Protein AF-A0A978TR98-F1 (afdb_monomer_lite)

Foldseek 3Di:
DFKKKFKFADQLDPPPQAVVCLVVQLQQCLCCVPVVWGFVDKDPWDWDDDPQKIKTWIFTTDPQWGKIKIKIARNVDRQKIKIWMWTGNDPFKTKIKIFIWGDDPPHTTTRIIMIMMGGNDPVSVVSSQVSNCVRSVDGTDIDTD

Structure (mmCIF, N/CA/C/O backbone):
data_AF-A0A978TR98-F1
#
_entry.id   AF-A0A978TR98-F1
#
loop_
_atom_site.group_PDB
_atom_site.id
_atom_site.type_symbol
_atom_site.label_atom_id
_atom_site.label_alt_id
_atom_site.label_comp_id
_atom_site.label_asym_id
_atom_site.label_entity_id
_atom_site.label_seq_id
_atom_site.pdbx_PDB_ins_code
_atom_site.Cartn_x
_atom_site.Cartn_y
_atom_site.Cartn_z
_atom_site.occupancy
_atom_site.B_iso_or_equiv
_atom_site.auth_seq_id
_atom_site.auth_comp_id
_atom_site.auth_asym_id
_atom_site.auth_atom_id
_atom_site.pdbx_PDB_model_num
ATOM 1 N N . MET A 1 1 ? -17.793 8.720 5.675 1.00 65.62 1 MET A N 1
ATOM 2 C CA . MET A 1 1 ? -16.367 8.558 6.019 1.00 65.62 1 MET A CA 1
ATOM 3 C C . MET A 1 1 ? -15.634 9.801 5.554 1.00 65.62 1 MET A C 1
ATOM 5 O O . MET A 1 1 ? -16.005 10.341 4.518 1.00 65.62 1 MET A O 1
ATOM 9 N N . THR A 1 2 ? -14.680 10.295 6.339 1.00 75.06 2 THR A N 1
ATOM 10 C CA . THR A 1 2 ? -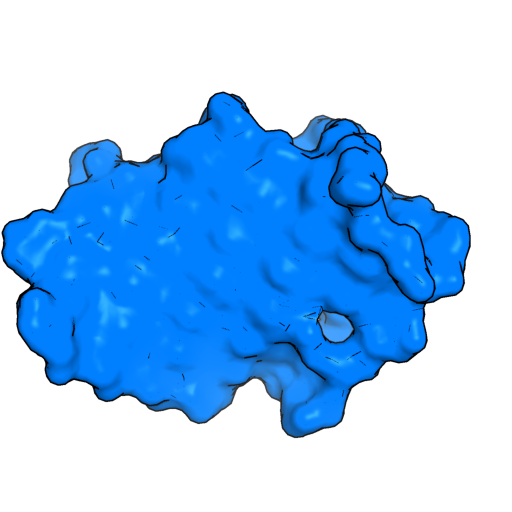13.885 11.482 5.979 1.00 75.06 2 THR A CA 1
ATOM 11 C C . THR A 1 2 ? -12.609 11.009 5.293 1.00 75.06 2 THR A C 1
ATOM 13 O O . THR A 1 2 ? -11.928 10.140 5.839 1.00 75.06 2 THR A O 1
ATOM 16 N N . GLY A 1 3 ? -12.309 11.557 4.115 1.00 84.75 3 GLY A N 1
ATOM 17 C CA . GLY A 1 3 ? -11.089 11.255 3.367 1.00 84.75 3 GLY A CA 1
ATOM 18 C C . GLY A 1 3 ? -9.887 12.032 3.895 1.00 84.75 3 GLY A C 1
ATOM 19 O O . GLY A 1 3 ? -9.990 13.208 4.259 1.00 84.75 3 GLY A O 1
ATOM 20 N N . TRP A 1 4 ? -8.746 11.359 3.950 1.00 91.00 4 TRP A N 1
ATOM 21 C CA . TRP A 1 4 ? -7.465 11.919 4.347 1.00 91.00 4 TRP A CA 1
ATOM 22 C C . TRP A 1 4 ? -6.392 11.498 3.354 1.00 91.00 4 TRP A C 1
ATOM 24 O O . TRP A 1 4 ? -6.371 10.366 2.878 1.00 91.00 4 TRP A O 1
ATOM 34 N N . VAL A 1 5 ? -5.460 12.397 3.072 1.00 88.50 5 VAL A N 1
ATOM 35 C CA . VAL A 1 5 ? -4.339 12.163 2.171 1.00 88.50 5 VAL A CA 1
ATOM 36 C C . VAL A 1 5 ? -3.041 12.420 2.908 1.00 88.50 5 VAL A C 1
ATOM 38 O O . VAL A 1 5 ? -2.833 13.473 3.511 1.00 88.50 5 VAL A O 1
ATOM 41 N N . LEU A 1 6 ? -2.131 11.464 2.814 1.00 86.44 6 LEU A N 1
ATOM 42 C CA . LEU A 1 6 ? -0.741 11.619 3.191 1.00 86.44 6 LEU A CA 1
ATOM 43 C C . LEU A 1 6 ? 0.103 11.698 1.923 1.00 86.44 6 LEU A C 1
ATOM 45 O O . LEU A 1 6 ? 0.242 10.719 1.189 1.00 86.44 6 LEU A O 1
ATOM 49 N N . LYS A 1 7 ? 0.649 12.886 1.663 1.00 85.06 7 LYS A N 1
ATOM 50 C CA . LYS A 1 7 ? 1.595 13.113 0.569 1.00 85.06 7 LYS A CA 1
ATOM 51 C C . LYS A 1 7 ? 2.986 12.645 0.975 1.00 85.06 7 LYS A C 1
ATOM 53 O O . LYS A 1 7 ? 3.452 12.930 2.079 1.00 85.06 7 LYS A O 1
ATOM 58 N N . LEU A 1 8 ? 3.640 11.922 0.078 1.00 80.25 8 LEU A N 1
ATOM 59 C CA . LEU A 1 8 ? 4.936 11.299 0.292 1.00 80.25 8 LEU A CA 1
ATOM 60 C C . LEU A 1 8 ? 5.943 11.968 -0.650 1.00 80.25 8 LEU A C 1
ATOM 62 O O . LEU A 1 8 ? 6.236 11.451 -1.723 1.00 80.25 8 LEU A O 1
ATOM 66 N N . ASP A 1 9 ? 6.435 13.146 -0.259 1.00 67.88 9 ASP A N 1
ATOM 67 C CA . ASP A 1 9 ? 7.181 14.051 -1.158 1.00 67.88 9 ASP A CA 1
ATOM 68 C C . ASP A 1 9 ? 8.700 14.079 -0.887 1.00 67.88 9 ASP A C 1
ATOM 70 O O . ASP A 1 9 ? 9.462 14.783 -1.549 1.00 67.88 9 ASP A O 1
ATOM 74 N N . ARG A 1 10 ? 9.168 13.342 0.124 1.00 56.06 10 ARG A N 1
ATOM 75 C CA . ARG A 1 10 ? 10.595 13.171 0.443 1.00 56.06 10 ARG A CA 1
ATOM 76 C C . ARG A 1 10 ? 10.986 11.721 0.193 1.00 56.06 10 ARG A C 1
ATOM 78 O O . ARG A 1 10 ? 10.102 10.867 0.251 1.00 56.06 10 ARG A O 1
ATOM 85 N N . PRO A 1 11 ? 12.280 11.400 -0.021 1.00 54.81 11 PRO A N 1
ATOM 86 C CA . PRO A 1 11 ? 12.725 10.020 0.048 1.00 54.81 11 PRO A CA 1
ATOM 87 C C . PRO A 1 11 ? 12.358 9.500 1.433 1.00 54.81 11 PRO A C 1
ATOM 89 O O . PRO A 1 11 ? 13.047 9.737 2.421 1.00 54.81 11 PRO A O 1
ATOM 92 N N . PHE A 1 12 ? 11.263 8.763 1.464 1.00 51.16 12 PHE A N 1
ATOM 93 C CA . PHE A 1 12 ? 10.682 8.006 2.561 1.00 51.16 12 PHE A CA 1
ATOM 94 C C . PHE A 1 12 ? 11.662 6.957 3.147 1.00 51.16 12 PHE A C 1
ATOM 96 O O . PHE A 1 12 ? 11.314 6.154 3.999 1.00 51.16 12 PHE A O 1
ATOM 103 N N . LEU A 1 13 ? 12.912 6.969 2.666 1.00 45.78 13 LEU A N 1
ATOM 104 C CA . LEU A 1 13 ? 13.853 5.865 2.546 1.00 45.78 13 LEU A CA 1
ATOM 105 C C . LEU A 1 13 ? 15.238 6.167 3.131 1.00 45.78 13 LEU A C 1
ATOM 107 O O . LEU A 1 13 ? 16.181 5.437 2.841 1.00 45.78 13 LEU A O 1
ATOM 111 N N . ALA A 1 14 ? 15.420 7.209 3.948 1.00 41.41 14 ALA A N 1
ATOM 112 C CA . ALA A 1 14 ? 16.690 7.316 4.681 1.00 41.41 14 ALA A CA 1
ATOM 113 C C . ALA A 1 14 ? 16.905 6.127 5.652 1.00 41.41 14 ALA A C 1
ATOM 115 O O . ALA A 1 14 ? 18.018 5.938 6.129 1.00 41.41 14 ALA A O 1
ATOM 116 N N . ALA A 1 15 ? 15.870 5.308 5.900 1.00 43.91 15 ALA A N 1
ATOM 117 C CA . ALA A 1 15 ? 15.945 4.081 6.694 1.00 43.91 15 ALA A CA 1
ATOM 118 C C . ALA A 1 15 ? 15.734 2.775 5.897 1.00 43.91 15 ALA A C 1
ATOM 120 O O . ALA A 1 15 ? 16.058 1.712 6.415 1.00 43.91 15 ALA A O 1
ATOM 121 N N . ASN A 1 16 ? 15.212 2.814 4.664 1.00 48.56 16 ASN A N 1
ATOM 122 C CA . ASN A 1 16 ? 14.976 1.595 3.886 1.00 48.56 16 ASN A CA 1
ATOM 123 C C . ASN A 1 16 ? 15.037 1.887 2.376 1.00 48.56 16 ASN A C 1
ATOM 125 O O . ASN A 1 16 ? 14.045 2.337 1.823 1.00 48.56 16 ASN A O 1
ATOM 129 N N . PRO A 1 17 ? 16.187 1.729 1.702 1.00 45.38 17 PRO A N 1
ATOM 130 C CA . PRO A 1 17 ? 16.356 2.098 0.293 1.00 45.38 17 PRO A CA 1
ATOM 131 C C . PRO A 1 17 ? 15.550 1.237 -0.697 1.00 45.38 17 PRO A C 1
ATOM 133 O O . PRO A 1 17 ? 15.501 1.587 -1.872 1.00 45.38 17 PRO A O 1
ATOM 136 N N . GLU A 1 18 ? 14.885 0.172 -0.241 1.00 52.53 18 GLU A N 1
ATOM 137 C CA . GLU A 1 18 ? 14.076 -0.732 -1.063 1.00 52.53 18 GLU A CA 1
ATOM 138 C C . GLU A 1 18 ? 12.584 -0.434 -0.862 1.00 52.53 18 GLU A C 1
ATOM 140 O O . GLU A 1 18 ? 11.915 -0.893 0.062 1.00 52.53 18 GLU A O 1
ATOM 145 N N . SER A 1 19 ? 12.058 0.425 -1.724 1.00 55.91 19 SER A N 1
ATOM 146 C CA . SER A 1 19 ? 10.794 1.140 -1.538 1.00 55.91 19 SER A CA 1
ATOM 147 C C . SER A 1 19 ? 9.507 0.315 -1.557 1.00 55.91 19 SER A C 1
ATOM 149 O O . SER A 1 19 ? 8.498 0.797 -1.050 1.00 55.91 19 SER A O 1
ATOM 151 N N . ASP A 1 20 ? 9.521 -0.903 -2.095 1.00 62.00 20 ASP A N 1
ATOM 152 C CA . ASP A 1 20 ? 8.352 -1.801 -2.054 1.00 62.00 20 ASP A CA 1
ATOM 153 C C . ASP A 1 20 ? 8.278 -2.589 -0.732 1.00 62.00 20 ASP A C 1
ATOM 155 O O . ASP A 1 20 ? 7.198 -2.851 -0.192 1.00 62.00 20 ASP A O 1
ATOM 159 N N . ALA A 1 21 ? 9.437 -2.887 -0.131 1.00 71.25 21 ALA A N 1
ATOM 160 C CA . ALA A 1 21 ? 9.508 -3.628 1.124 1.00 71.25 21 ALA A CA 1
ATOM 161 C C . ALA A 1 21 ? 8.827 -2.866 2.271 1.00 71.25 21 ALA A C 1
ATOM 163 O O . ALA A 1 21 ? 8.161 -3.474 3.109 1.00 71.25 21 ALA A O 1
ATOM 164 N N . GLY A 1 22 ? 8.941 -1.534 2.291 1.00 80.50 22 GLY A N 1
ATOM 165 C CA . GLY A 1 22 ? 8.309 -0.687 3.302 1.00 80.50 22 GLY A CA 1
ATOM 166 C C . GLY A 1 22 ? 6.779 -0.724 3.255 1.00 80.50 22 GLY A C 1
ATOM 167 O O . GLY A 1 22 ? 6.144 -0.989 4.275 1.00 80.50 22 GLY A O 1
ATOM 168 N N . ALA A 1 23 ? 6.185 -0.503 2.077 1.00 85.31 23 ALA A N 1
ATOM 169 C CA . ALA A 1 23 ? 4.729 -0.511 1.906 1.00 85.31 23 ALA A CA 1
ATOM 170 C C . ALA A 1 23 ? 4.133 -1.891 2.219 1.00 85.31 23 ALA A C 1
ATOM 172 O O . ALA A 1 23 ? 3.176 -1.999 2.987 1.00 85.31 23 ALA A O 1
ATOM 173 N N . THR A 1 24 ? 4.759 -2.951 1.704 1.00 85.25 24 THR A N 1
ATOM 174 C CA . THR A 1 24 ? 4.340 -4.333 1.964 1.00 85.25 24 THR A CA 1
ATOM 175 C C . THR A 1 24 ? 4.462 -4.693 3.447 1.00 85.25 24 THR A C 1
ATOM 177 O O . THR A 1 24 ? 3.551 -5.293 4.014 1.00 85.25 24 THR A O 1
ATOM 180 N N . THR A 1 25 ? 5.546 -4.287 4.118 1.00 87.81 25 THR A N 1
ATOM 181 C CA . THR A 1 25 ? 5.712 -4.507 5.567 1.00 87.81 25 THR A CA 1
ATOM 182 C C . THR A 1 25 ? 4.637 -3.781 6.366 1.00 87.81 25 THR A C 1
ATOM 184 O O . THR A 1 25 ? 4.036 -4.383 7.250 1.00 87.81 25 THR A O 1
ATOM 187 N N . PHE A 1 26 ? 4.348 -2.520 6.033 1.00 91.19 26 PHE A N 1
ATOM 188 C CA . PHE A 1 26 ? 3.288 -1.756 6.688 1.00 91.19 26 PHE A CA 1
ATOM 189 C C . PHE A 1 26 ? 1.931 -2.446 6.587 1.00 91.19 26 PHE A C 1
ATOM 191 O O . PHE A 1 26 ? 1.261 -2.613 7.602 1.00 91.19 26 PHE A O 1
ATOM 198 N N . LEU A 1 27 ? 1.556 -2.899 5.391 1.00 92.94 27 LEU A N 1
ATOM 199 C CA . LEU A 1 27 ? 0.294 -3.606 5.188 1.00 92.94 27 LEU A CA 1
ATOM 200 C C . LEU A 1 27 ? 0.269 -4.910 5.983 1.00 92.94 27 LEU A C 1
ATOM 202 O O . LEU A 1 27 ? -0.681 -5.149 6.719 1.00 92.94 27 LEU A O 1
ATOM 206 N N . ARG A 1 28 ? 1.334 -5.716 5.919 1.00 92.56 28 ARG A N 1
ATOM 207 C CA . ARG A 1 28 ? 1.423 -6.966 6.687 1.00 92.56 28 ARG A CA 1
ATOM 208 C C . ARG A 1 28 ? 1.231 -6.749 8.184 1.00 92.56 28 ARG A C 1
ATOM 210 O O . ARG A 1 28 ? 0.460 -7.475 8.800 1.00 92.56 28 ARG A O 1
ATOM 217 N N . VAL A 1 29 ? 1.897 -5.747 8.754 1.00 93.62 29 VAL A N 1
ATOM 218 C CA . VAL A 1 29 ? 1.760 -5.413 10.176 1.00 93.62 29 VAL A CA 1
ATOM 219 C C . VAL A 1 29 ? 0.350 -4.904 10.477 1.00 93.62 29 VAL A C 1
ATOM 221 O O . VAL A 1 29 ? -0.251 -5.348 11.447 1.00 93.62 29 VAL A O 1
ATOM 224 N N . LEU A 1 30 ? -0.217 -4.038 9.633 1.00 95.12 30 LEU A N 1
ATOM 225 C CA . LEU A 1 30 ? -1.570 -3.514 9.822 1.00 95.12 30 LEU A CA 1
ATOM 226 C C . LEU A 1 30 ? -2.621 -4.631 9.836 1.00 95.12 30 LEU A C 1
ATOM 228 O O . LEU A 1 30 ? -3.399 -4.723 10.784 1.00 95.12 30 LEU A O 1
ATOM 232 N N . PHE A 1 31 ? -2.643 -5.486 8.811 1.00 95.31 31 PHE A N 1
ATOM 233 C CA . PHE A 1 31 ? -3.600 -6.592 8.731 1.00 95.31 31 PHE A CA 1
ATOM 234 C C . PHE A 1 31 ? -3.428 -7.563 9.902 1.00 95.31 31 PHE A C 1
ATOM 236 O O . PHE A 1 31 ? -4.420 -7.959 10.512 1.00 95.31 31 PHE A O 1
ATOM 243 N N . GLN A 1 32 ? -2.189 -7.880 10.279 1.00 95.00 32 GLN A N 1
ATOM 244 C CA . GLN A 1 32 ? -1.920 -8.821 11.360 1.00 95.00 32 GLN A CA 1
ATOM 245 C C . GLN A 1 32 ? -2.258 -8.254 12.746 1.00 95.00 32 GLN A C 1
ATOM 247 O O . GLN A 1 32 ? -2.886 -8.945 13.546 1.00 95.00 32 GLN A O 1
ATOM 252 N N . GLU A 1 33 ? -1.828 -7.029 13.058 1.00 95.06 33 GLU A N 1
ATOM 253 C CA . GLU A 1 33 ? -1.955 -6.451 14.402 1.00 95.06 33 GLU A CA 1
ATOM 254 C C . GLU A 1 33 ? -3.335 -5.835 14.660 1.00 95.06 33 GLU A C 1
ATOM 256 O O . GLU A 1 33 ? -3.820 -5.888 15.789 1.00 95.06 33 GLU A O 1
ATOM 261 N N . VAL A 1 34 ? -3.984 -5.269 13.636 1.00 94.44 34 VAL A N 1
ATOM 262 C CA . VAL A 1 34 ? -5.296 -4.617 13.792 1.00 94.44 34 VAL A CA 1
ATOM 263 C C . VAL A 1 34 ? -6.440 -5.575 13.484 1.00 94.44 34 VAL A C 1
ATOM 265 O O . VAL A 1 34 ? -7.440 -5.585 14.201 1.00 94.44 34 VAL A O 1
ATOM 268 N N . TYR A 1 35 ? -6.290 -6.396 12.445 1.00 93.06 35 TYR A N 1
ATOM 269 C CA . TYR A 1 35 ? -7.379 -7.227 11.926 1.00 93.06 35 TYR A CA 1
ATOM 270 C C . TYR A 1 35 ? -7.161 -8.734 12.132 1.00 93.06 35 TYR A C 1
ATOM 272 O O . TYR A 1 35 ? -8.071 -9.517 11.874 1.00 93.06 35 TYR A O 1
ATOM 280 N N . GLY A 1 36 ? -5.997 -9.157 12.641 1.00 93.38 36 GLY A N 1
ATOM 281 C CA . GLY A 1 36 ? -5.690 -10.569 12.889 1.00 93.38 36 GLY A CA 1
ATOM 282 C C . GLY A 1 36 ? -5.548 -11.417 11.621 1.00 93.38 36 GLY A C 1
ATOM 283 O O . GLY A 1 36 ? -5.687 -12.636 11.702 1.00 93.38 36 GLY A O 1
ATOM 284 N N . VAL A 1 37 ? -5.295 -10.792 10.467 1.00 92.19 37 VAL A N 1
ATOM 285 C CA . VAL A 1 37 ? -5.196 -11.461 9.161 1.00 92.19 37 VAL A CA 1
ATOM 286 C C . VAL A 1 37 ? -3.749 -11.496 8.680 1.00 92.19 37 VAL A C 1
ATOM 288 O O . VAL A 1 37 ? -3.082 -10.465 8.604 1.00 92.19 37 VAL A O 1
ATOM 291 N N . ASP A 1 38 ? -3.279 -12.684 8.299 1.00 89.31 38 ASP A N 1
ATOM 292 C CA . ASP A 1 38 ? -1.986 -12.850 7.638 1.00 89.31 38 ASP A CA 1
ATOM 293 C C . ASP A 1 38 ? -2.132 -12.633 6.125 1.00 89.31 38 ASP A C 1
ATOM 295 O O . ASP A 1 38 ? -2.764 -13.420 5.422 1.00 89.31 38 ASP A O 1
ATOM 299 N N . VAL A 1 39 ? -1.521 -11.560 5.622 1.00 89.50 39 VAL A N 1
ATOM 300 C CA . VAL A 1 39 ? -1.508 -11.196 4.193 1.00 89.50 39 VAL A CA 1
ATOM 301 C C . VAL A 1 39 ? -0.175 -11.513 3.504 1.00 89.50 39 VAL A C 1
ATOM 303 O O . VAL A 1 39 ? 0.153 -10.925 2.478 1.00 89.50 39 VAL A O 1
ATOM 306 N N . SER A 1 40 ? 0.630 -12.423 4.065 1.00 79.12 40 SER A N 1
ATOM 307 C CA . SER A 1 40 ? 1.938 -12.812 3.511 1.00 79.12 40 SER A CA 1
ATOM 308 C C . SER A 1 40 ? 1.874 -13.602 2.197 1.00 79.12 40 SER A C 1
ATOM 310 O O . SER A 1 40 ? 2.888 -13.709 1.505 1.00 79.12 40 SER A O 1
ATOM 312 N N . VAL A 1 41 ? 0.705 -14.138 1.841 1.00 76.19 41 VAL A N 1
ATOM 313 C CA . VAL A 1 41 ? 0.493 -14.908 0.612 1.00 76.19 41 VAL A CA 1
ATOM 314 C C . VAL A 1 41 ? -0.123 -14.010 -0.452 1.00 76.19 41 VAL A C 1
ATOM 316 O O . VAL A 1 41 ? -1.203 -13.464 -0.238 1.00 76.19 41 VAL A O 1
ATOM 319 N N . CYS A 1 42 ? 0.537 -13.911 -1.607 1.00 85.69 42 CYS A N 1
ATOM 320 C CA . CYS A 1 42 ? -0.035 -13.321 -2.811 1.00 85.69 42 CYS A CA 1
ATOM 321 C C . CYS A 1 42 ? -0.428 -14.430 -3.799 1.00 85.69 42 CYS A C 1
ATOM 323 O O . CYS A 1 42 ? 0.374 -15.302 -4.135 1.00 85.69 42 CYS A O 1
ATOM 325 N N . THR A 1 43 ? -1.680 -14.398 -4.230 1.00 85.94 43 THR A N 1
ATOM 326 C CA . THR A 1 43 ? -2.326 -15.290 -5.192 1.00 85.94 43 THR A CA 1
ATOM 327 C C . THR A 1 43 ? -2.766 -14.492 -6.422 1.00 85.94 43 THR A C 1
ATOM 329 O O . THR A 1 43 ? -2.572 -13.274 -6.487 1.00 85.94 43 THR A O 1
ATOM 332 N N . ASP A 1 44 ? -3.310 -15.186 -7.425 1.00 85.38 44 ASP A N 1
ATOM 333 C CA . ASP A 1 44 ? -3.895 -14.576 -8.626 1.00 85.38 44 ASP A CA 1
ATOM 334 C C . ASP A 1 44 ? -2.972 -13.580 -9.342 1.00 85.38 44 ASP A C 1
ATOM 336 O O . ASP A 1 44 ? -3.400 -12.528 -9.814 1.00 85.38 44 ASP A O 1
ATOM 340 N N . ARG A 1 45 ? -1.681 -13.923 -9.419 1.00 91.50 45 ARG A N 1
ATOM 341 C CA . ARG A 1 45 ? -0.681 -13.137 -10.141 1.00 91.50 45 ARG A CA 1
ATOM 342 C C . ARG A 1 45 ? -0.949 -13.203 -11.640 1.00 91.50 45 ARG A C 1
ATOM 344 O O . ARG A 1 45 ? -0.785 -14.257 -12.255 1.00 91.50 45 ARG A O 1
ATOM 351 N N . VAL A 1 46 ? -1.328 -12.072 -12.219 1.00 92.94 46 VAL A N 1
ATOM 352 C CA . VAL A 1 46 ? -1.553 -11.903 -13.656 1.00 92.94 46 VAL A CA 1
ATOM 353 C C . VAL A 1 46 ? -0.503 -10.947 -14.200 1.00 92.94 46 VAL A C 1
ATOM 355 O O . VAL A 1 46 ? -0.318 -9.856 -13.668 1.00 92.94 46 VAL A O 1
ATOM 358 N N . GLU A 1 47 ? 0.172 -11.365 -15.265 1.00 94.19 47 GLU A N 1
ATOM 359 C CA . GLU A 1 47 ? 1.107 -10.532 -16.017 1.00 94.19 47 GLU A CA 1
ATOM 360 C C . GLU A 1 47 ? 0.501 -10.225 -17.384 1.00 94.19 47 GLU A C 1
ATOM 362 O O . GLU A 1 47 ? 0.107 -11.133 -18.124 1.00 94.19 47 GLU A O 1
ATOM 367 N N . THR A 1 48 ? 0.422 -8.944 -17.723 1.00 94.06 48 THR A N 1
ATOM 368 C CA . THR A 1 48 ? -0.070 -8.470 -19.015 1.00 94.06 48 THR A CA 1
ATOM 369 C C . THR A 1 48 ? 0.958 -7.572 -19.674 1.00 94.06 48 THR A C 1
ATOM 371 O O . THR A 1 48 ? 1.534 -6.689 -19.046 1.00 94.06 48 THR A O 1
ATOM 374 N N . TYR A 1 49 ? 1.147 -7.785 -20.974 1.00 92.25 49 TYR A N 1
ATOM 375 C CA . TYR A 1 49 ? 2.046 -6.997 -21.804 1.00 92.25 49 TYR A CA 1
ATOM 376 C C . TYR A 1 49 ? 1.234 -6.262 -22.861 1.00 92.25 49 TYR A C 1
ATOM 378 O O . TYR A 1 49 ? 0.557 -6.897 -23.675 1.00 92.25 49 TYR A O 1
ATOM 386 N N . HIS A 1 50 ? 1.305 -4.934 -22.872 1.00 88.69 50 HIS A N 1
ATOM 387 C CA . HIS A 1 50 ? 0.630 -4.122 -23.879 1.00 88.69 50 HIS A CA 1
ATOM 388 C C . HIS A 1 50 ? 1.449 -2.872 -24.199 1.00 88.69 50 HIS A C 1
ATOM 390 O O . HIS A 1 50 ? 1.906 -2.178 -23.302 1.00 88.69 50 HIS A O 1
ATOM 396 N N . GLU A 1 51 ? 1.644 -2.583 -25.488 1.00 89.62 51 GLU A N 1
ATOM 397 C CA . GLU A 1 51 ? 2.275 -1.332 -25.956 1.00 89.62 51 GLU A CA 1
ATOM 398 C C . GLU A 1 51 ? 3.633 -1.006 -25.298 1.00 89.62 51 GLU A C 1
ATOM 400 O O . GLU A 1 51 ? 3.928 0.148 -25.014 1.00 89.62 51 GLU A O 1
ATOM 405 N N . GLY A 1 52 ? 4.463 -2.023 -25.036 1.00 87.56 52 GLY A N 1
ATOM 406 C CA . GLY A 1 52 ? 5.763 -1.830 -24.379 1.00 87.56 52 GLY A CA 1
ATOM 407 C C . GLY A 1 52 ? 5.686 -1.672 -22.857 1.00 87.56 52 GLY A C 1
ATOM 408 O O . GLY A 1 52 ? 6.716 -1.498 -22.221 1.00 87.56 52 GLY A O 1
ATOM 409 N N . ILE A 1 53 ? 4.504 -1.796 -22.253 1.00 90.38 53 ILE A N 1
ATOM 410 C CA . ILE A 1 53 ? 4.301 -1.787 -20.803 1.00 90.38 53 ILE A CA 1
ATOM 411 C C . ILE A 1 53 ? 4.130 -3.218 -20.290 1.00 90.38 53 ILE A C 1
ATOM 413 O O . ILE A 1 53 ? 3.374 -4.014 -20.853 1.00 90.38 53 ILE A O 1
ATOM 417 N N . GLU A 1 54 ? 4.835 -3.527 -19.206 1.00 92.62 54 GLU A N 1
ATOM 418 C CA . GLU A 1 54 ? 4.590 -4.683 -18.350 1.00 92.62 54 GLU A CA 1
ATOM 419 C C . GLU A 1 54 ? 3.716 -4.245 -17.171 1.00 92.62 54 GLU A C 1
ATOM 421 O O . GLU A 1 54 ? 4.090 -3.363 -16.394 1.00 92.62 54 GLU A O 1
ATOM 426 N N . GLU A 1 55 ? 2.551 -4.871 -17.039 1.00 94.62 55 GLU A N 1
ATOM 427 C CA . GLU A 1 55 ? 1.679 -4.753 -15.877 1.00 94.62 55 GLU A CA 1
ATOM 428 C C . GLU A 1 55 ? 1.651 -6.091 -15.133 1.00 94.62 55 GLU A C 1
ATOM 430 O O . GLU A 1 55 ? 1.422 -7.145 -15.729 1.00 94.62 55 GLU A O 1
ATOM 435 N N . VAL A 1 56 ? 1.853 -6.043 -13.818 1.00 93.38 56 VAL A N 1
ATOM 436 C CA . VAL A 1 56 ? 1.718 -7.199 -12.926 1.00 93.38 56 VAL A CA 1
ATOM 437 C C . VAL A 1 56 ? 0.693 -6.866 -11.858 1.00 93.38 56 VAL A C 1
ATOM 439 O O . VAL A 1 56 ? 0.880 -5.906 -11.112 1.00 93.38 56 VAL A O 1
ATOM 442 N N . SER A 1 57 ? -0.363 -7.667 -11.773 1.00 93.38 57 SER A N 1
ATOM 443 C CA . SER A 1 57 ? -1.417 -7.554 -10.764 1.00 93.38 57 SER A CA 1
ATOM 444 C C . SER A 1 57 ? -1.418 -8.783 -9.861 1.00 93.38 57 SER A C 1
ATOM 446 O O . SER A 1 57 ? -1.353 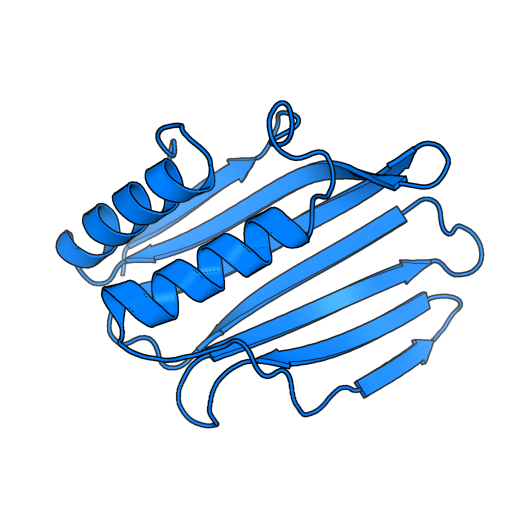-9.909 -10.343 1.00 93.38 57 SER A O 1
ATOM 448 N N . GLU A 1 58 ? -1.484 -8.568 -8.550 1.00 93.62 58 GLU A N 1
ATOM 449 C CA . GLU A 1 58 ? -1.386 -9.595 -7.510 1.00 93.62 58 GLU A CA 1
ATOM 450 C C . GLU A 1 58 ? -2.432 -9.335 -6.418 1.00 93.62 58 GLU A C 1
ATOM 452 O O . GLU A 1 58 ? -2.679 -8.186 -6.036 1.00 93.62 58 GLU A O 1
ATOM 457 N N . ARG A 1 59 ? -3.036 -10.397 -5.876 1.00 94.62 59 ARG A N 1
ATOM 458 C CA . ARG A 1 59 ? -3.953 -10.325 -4.731 1.00 94.62 59 ARG A CA 1
ATOM 459 C C . ARG A 1 59 ? -3.283 -10.924 -3.506 1.00 94.62 59 ARG A C 1
ATOM 461 O O . ARG A 1 59 ? -2.946 -12.097 -3.530 1.00 94.62 59 ARG A O 1
ATOM 468 N N . CYS A 1 60 ? -3.148 -10.176 -2.419 1.00 93.12 60 CYS A N 1
ATOM 469 C CA . CYS A 1 60 ? -2.536 -10.678 -1.188 1.00 93.12 60 CYS A CA 1
ATOM 470 C C . CYS A 1 60 ? -3.545 -10.697 -0.032 1.00 93.12 60 CYS A C 1
ATOM 472 O O . CYS A 1 60 ? -4.307 -9.740 0.122 1.00 93.12 60 CYS A O 1
ATOM 474 N N . GLY A 1 61 ? -3.549 -11.765 0.774 1.00 92.12 61 GLY A N 1
ATOM 475 C CA . GLY A 1 61 ? -4.531 -11.990 1.849 1.00 92.12 61 GLY A CA 1
ATOM 476 C C . GLY A 1 61 ? -5.472 -13.170 1.604 1.00 92.12 61 GLY A C 1
ATOM 477 O O . GLY A 1 61 ? -5.087 -14.149 0.966 1.00 92.12 61 GLY A O 1
ATOM 478 N N . THR A 1 62 ? -6.687 -13.083 2.151 1.00 91.19 62 THR A N 1
ATOM 479 C CA . THR A 1 62 ? -7.775 -14.054 1.930 1.00 91.19 62 THR A CA 1
ATOM 480 C C . THR A 1 62 ? -8.757 -13.533 0.880 1.00 91.19 62 THR A C 1
ATOM 482 O O . THR A 1 62 ? -8.649 -12.392 0.439 1.00 91.19 62 THR A O 1
ATOM 485 N N . ASP A 1 63 ? -9.745 -14.340 0.487 1.00 88.31 63 ASP A N 1
ATOM 486 C CA . ASP A 1 63 ? -10.779 -13.903 -0.462 1.00 88.31 63 ASP A CA 1
ATOM 487 C C . ASP A 1 63 ? -11.650 -12.758 0.083 1.00 88.31 63 ASP A C 1
ATOM 489 O O . ASP A 1 63 ? -12.176 -11.948 -0.681 1.00 88.31 63 ASP A O 1
ATOM 493 N N . GLU A 1 64 ? -11.802 -12.672 1.405 1.00 92.44 64 GLU A N 1
ATOM 494 C CA . GLU A 1 64 ? -12.638 -11.681 2.077 1.00 92.44 64 GLU A CA 1
ATOM 495 C C . GLU A 1 64 ? -11.876 -10.416 2.468 1.00 92.44 64 GLU A C 1
ATOM 497 O O . GLU A 1 64 ? -12.474 -9.339 2.494 1.00 92.44 64 GLU A O 1
ATOM 502 N N . MET A 1 65 ? -10.586 -10.528 2.802 1.00 94.56 65 MET A N 1
ATOM 503 C CA . MET A 1 65 ? -9.809 -9.430 3.374 1.00 94.56 65 MET A CA 1
ATOM 504 C C . MET A 1 65 ? -8.347 -9.457 2.923 1.00 94.56 65 MET A C 1
ATOM 506 O O . MET A 1 65 ? -7.642 -10.456 3.075 1.00 94.56 65 MET A O 1
ATOM 510 N N . GLY A 1 66 ? -7.865 -8.313 2.436 1.00 95.56 66 GLY A N 1
ATOM 511 C CA . GLY A 1 66 ? -6.499 -8.186 1.949 1.00 95.56 66 GLY A CA 1
ATOM 512 C C . GLY A 1 66 ? -6.277 -6.930 1.117 1.00 95.56 66 GLY A C 1
ATOM 513 O O . GLY A 1 66 ? -6.939 -5.905 1.306 1.00 95.56 66 GLY A O 1
ATOM 514 N N . TYR A 1 67 ? -5.334 -6.997 0.181 1.00 95.56 67 TYR A N 1
ATOM 515 C CA . TYR A 1 67 ? -5.078 -5.915 -0.766 1.00 95.56 67 TYR A CA 1
ATOM 516 C C . TYR A 1 67 ? -4.766 -6.423 -2.175 1.00 95.56 67 TYR A C 1
ATOM 518 O O . TYR A 1 67 ? -4.271 -7.532 -2.370 1.00 95.56 67 TYR A O 1
ATOM 526 N N . LEU A 1 68 ? -5.075 -5.591 -3.165 1.00 95.25 68 LEU A N 1
ATOM 527 C CA . LEU A 1 68 ? -4.659 -5.748 -4.552 1.00 95.25 68 LEU A CA 1
ATOM 528 C C . LEU A 1 68 ? -3.432 -4.875 -4.783 1.00 95.25 68 LEU A C 1
ATOM 530 O O . LEU A 1 68 ? -3.442 -3.705 -4.402 1.00 95.25 68 LEU A O 1
ATOM 534 N N . ARG A 1 69 ? -2.393 -5.435 -5.395 1.00 93.19 69 ARG A N 1
ATOM 535 C CA . ARG A 1 69 ? -1.172 -4.735 -5.792 1.00 93.19 69 ARG A CA 1
ATOM 536 C C . ARG A 1 69 ? -1.064 -4.802 -7.305 1.00 93.19 69 ARG A C 1
ATOM 538 O O . ARG A 1 69 ? -1.014 -5.892 -7.860 1.00 93.19 69 ARG A O 1
ATOM 545 N N . THR A 1 70 ? -0.973 -3.649 -7.949 1.00 94.44 70 THR A N 1
ATOM 546 C CA . THR A 1 70 ? -0.704 -3.554 -9.382 1.00 94.44 70 THR A CA 1
ATOM 547 C C . THR A 1 70 ? 0.547 -2.729 -9.598 1.00 94.44 70 THR A C 1
ATOM 549 O O . THR A 1 70 ? 0.675 -1.625 -9.063 1.00 94.44 70 THR A O 1
ATOM 552 N N . SER A 1 71 ? 1.475 -3.258 -10.383 1.00 92.31 71 SER A N 1
ATOM 553 C CA . SER A 1 71 ? 2.694 -2.567 -10.766 1.00 92.31 71 SER A CA 1
ATOM 554 C C . SER A 1 71 ? 2.826 -2.423 -12.268 1.00 92.31 71 SER A C 1
ATOM 556 O O . SER A 1 71 ? 2.491 -3.353 -12.993 1.00 92.31 71 SER A O 1
ATOM 558 N N . PHE A 1 72 ? 3.378 -1.293 -12.701 1.00 92.62 72 PHE A N 1
ATOM 559 C CA . PHE A 1 72 ? 3.575 -0.943 -14.101 1.00 92.62 72 PHE A CA 1
ATOM 560 C C . PHE A 1 72 ? 5.035 -0.579 -14.349 1.00 92.62 72 PHE A C 1
ATOM 562 O O . PHE A 1 72 ? 5.612 0.225 -13.605 1.00 92.62 72 PHE A O 1
ATOM 569 N N . GLN A 1 73 ? 5.602 -1.119 -15.421 1.00 91.00 73 GLN A N 1
ATOM 570 C CA . GLN A 1 73 ? 6.947 -0.814 -15.886 1.00 91.00 73 GLN A CA 1
ATOM 571 C C . GLN A 1 73 ? 6.954 -0.619 -17.399 1.00 91.00 73 GLN A C 1
ATOM 573 O O . GLN A 1 73 ? 6.447 -1.455 -18.141 1.00 91.00 73 GLN A O 1
ATOM 578 N N . ASP A 1 74 ? 7.579 0.463 -17.855 1.00 88.56 74 ASP A N 1
ATOM 579 C CA . ASP A 1 74 ? 7.956 0.599 -19.257 1.00 88.56 74 ASP A CA 1
ATOM 580 C C . ASP A 1 74 ? 9.118 -0.366 -19.559 1.00 88.56 74 ASP A C 1
ATOM 582 O O . ASP A 1 74 ? 10.131 -0.405 -18.853 1.00 88.56 74 ASP A O 1
ATOM 586 N N . MET A 1 75 ? 8.940 -1.221 -20.565 1.00 85.19 75 MET A N 1
ATOM 587 C CA . MET A 1 75 ? 9.921 -2.235 -20.940 1.00 85.19 75 MET A CA 1
ATOM 588 C C . MET A 1 75 ? 11.049 -1.678 -21.805 1.00 85.19 75 MET A C 1
ATOM 590 O O . MET A 1 75 ? 12.152 -2.239 -21.756 1.00 85.19 75 MET A O 1
ATOM 594 N N . ASP A 1 76 ? 10.783 -0.613 -22.562 1.00 85.38 76 ASP A N 1
ATOM 595 C CA . ASP A 1 76 ? 11.772 0.095 -23.374 1.00 85.38 76 ASP A CA 1
ATOM 596 C C . ASP A 1 76 ? 12.638 0.982 -22.471 1.00 85.38 76 ASP A C 1
ATOM 598 O O . ASP A 1 76 ? 13.865 1.017 -22.611 1.00 85.38 76 ASP A O 1
ATOM 602 N N . ASP A 1 77 ? 12.00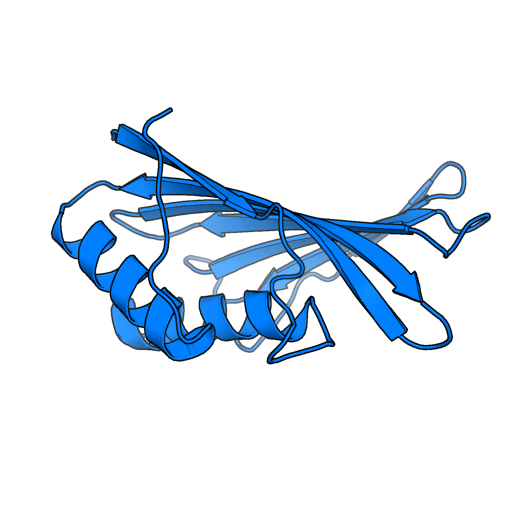7 1.617 -21.478 1.00 82.69 77 ASP A N 1
ATOM 603 C CA . ASP A 1 77 ? 12.658 2.407 -20.439 1.00 82.69 77 ASP A CA 1
ATOM 604 C C . ASP A 1 77 ? 12.364 1.870 -19.029 1.00 82.69 77 ASP A C 1
ATOM 606 O O . ASP A 1 77 ? 11.565 2.396 -18.252 1.00 82.69 77 ASP A O 1
ATOM 610 N N . ARG A 1 78 ? 13.121 0.837 -18.642 1.00 81.31 78 ARG A N 1
ATOM 611 C CA . ARG A 1 78 ? 13.074 0.224 -17.299 1.00 81.31 78 ARG A CA 1
ATOM 612 C C . ARG A 1 78 ? 13.614 1.128 -16.181 1.00 81.31 78 ARG A C 1
ATOM 614 O O . ARG A 1 78 ? 14.051 0.629 -15.138 1.00 81.31 78 ARG A O 1
ATOM 621 N N . SER A 1 79 ? 13.703 2.438 -16.407 1.00 83.62 79 SER A N 1
ATOM 622 C CA . SER A 1 79 ? 14.072 3.407 -15.381 1.00 83.62 79 SER A CA 1
ATOM 623 C C . SER A 1 79 ? 12.916 3.717 -14.435 1.00 83.62 79 SER A C 1
ATOM 625 O O . SER A 1 79 ? 13.168 4.116 -13.300 1.00 83.62 79 SER A O 1
ATOM 627 N N . GLU A 1 80 ? 11.676 3.470 -14.850 1.00 84.38 80 GLU A N 1
ATOM 628 C CA . GLU A 1 80 ? 10.476 3.818 -14.099 1.00 84.38 80 GLU A CA 1
ATOM 629 C C . GLU A 1 80 ? 9.714 2.586 -13.606 1.00 84.38 80 GLU A C 1
ATOM 631 O O . GLU A 1 80 ? 9.630 1.557 -14.280 1.00 84.38 80 GLU A O 1
ATOM 636 N N . TYR A 1 81 ? 9.132 2.703 -12.413 1.00 88.19 81 TYR A N 1
ATOM 637 C CA . TYR A 1 81 ? 8.233 1.699 -11.858 1.00 88.19 81 TYR A CA 1
ATOM 638 C C . TYR A 1 81 ? 7.128 2.379 -11.054 1.00 88.19 81 TYR A C 1
ATOM 640 O O . TYR A 1 81 ? 7.397 3.175 -10.152 1.00 88.19 81 TYR A O 1
ATOM 648 N N . ARG A 1 82 ? 5.869 2.091 -11.377 1.00 91.19 82 ARG A N 1
ATOM 649 C CA . ARG A 1 82 ? 4.697 2.630 -10.670 1.00 91.19 82 ARG A CA 1
ATOM 650 C C . ARG A 1 82 ? 3.994 1.505 -9.945 1.00 91.19 82 ARG A C 1
ATOM 652 O O . ARG A 1 82 ? 3.876 0.415 -10.490 1.00 91.19 82 ARG A O 1
ATOM 659 N N . VAL A 1 83 ? 3.494 1.784 -8.750 1.00 91.25 83 VAL A N 1
ATOM 660 C CA . VAL A 1 83 ? 2.719 0.826 -7.963 1.00 91.25 83 VAL A CA 1
ATOM 661 C C . VAL A 1 83 ? 1.443 1.487 -7.476 1.00 91.25 83 VAL A C 1
ATOM 663 O O . VAL A 1 83 ? 1.463 2.631 -7.018 1.00 91.25 83 VAL A O 1
ATOM 666 N N . ALA A 1 84 ? 0.346 0.746 -7.559 1.00 93.94 84 ALA A N 1
ATOM 667 C CA . ALA A 1 84 ? -0.923 1.046 -6.925 1.00 93.94 84 ALA A CA 1
ATOM 668 C C . ALA A 1 84 ? -1.309 -0.116 -6.004 1.00 93.94 84 ALA A C 1
ATOM 670 O O . ALA A 1 84 ? -1.189 -1.283 -6.374 1.00 93.94 84 ALA A O 1
ATOM 671 N N . ILE A 1 85 ? -1.774 0.207 -4.803 1.00 94.69 85 ILE A N 1
ATOM 672 C CA . ILE A 1 85 ? -2.266 -0.746 -3.815 1.00 94.69 85 ILE A CA 1
ATOM 673 C C . ILE A 1 85 ? -3.652 -0.306 -3.358 1.00 94.69 85 ILE A C 1
ATOM 675 O O . ILE A 1 85 ? -3.848 0.862 -3.016 1.00 94.69 85 ILE A O 1
ATOM 679 N N . LEU A 1 86 ? -4.596 -1.243 -3.321 1.00 96.06 86 LEU A N 1
ATOM 680 C CA . LEU A 1 86 ? -5.963 -1.025 -2.855 1.00 96.06 86 LEU A CA 1
ATOM 681 C C . LEU A 1 86 ? -6.338 -2.090 -1.824 1.00 96.06 86 LEU A C 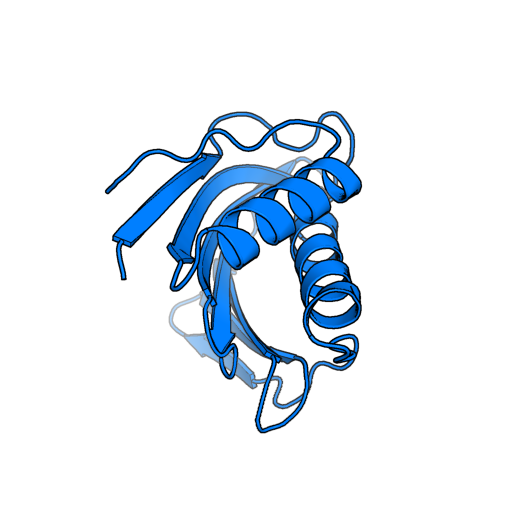1
ATOM 683 O O . LEU A 1 86 ? -6.310 -3.279 -2.133 1.00 96.06 86 LEU A O 1
ATOM 687 N N . THR A 1 87 ? -6.711 -1.681 -0.613 1.00 96.19 87 THR A N 1
ATOM 688 C CA . THR A 1 87 ? -7.216 -2.615 0.409 1.00 96.19 87 THR A CA 1
ATOM 689 C C . THR A 1 87 ? -8.689 -2.946 0.206 1.00 96.19 87 THR A C 1
ATOM 691 O O . THR A 1 87 ? -9.453 -2.096 -0.243 1.00 96.19 87 THR A O 1
ATOM 694 N N . TYR A 1 88 ? -9.107 -4.134 0.634 1.00 95.31 88 TYR A N 1
ATOM 695 C CA . TYR A 1 88 ? -10.506 -4.562 0.667 1.00 95.31 88 TYR A CA 1
ATOM 696 C C . TYR A 1 88 ? -10.818 -5.351 1.946 1.00 95.31 88 TYR A C 1
ATOM 698 O O . TYR A 1 88 ? -9.920 -5.842 2.631 1.00 95.31 88 TYR A O 1
ATOM 706 N N . GLY A 1 89 ? -12.109 -5.463 2.270 1.00 93.56 89 GLY A N 1
ATOM 707 C CA . GLY A 1 89 ? -12.596 -6.274 3.394 1.00 93.56 89 GLY A CA 1
ATOM 708 C C . GLY A 1 89 ? -12.425 -5.654 4.780 1.00 93.56 89 GLY A C 1
ATOM 709 O O . GLY A 1 89 ? -12.858 -6.240 5.768 1.00 93.56 89 GLY A O 1
ATOM 710 N N . LEU A 1 90 ? -11.818 -4.472 4.871 1.00 93.19 90 LEU A N 1
ATOM 711 C CA . LEU A 1 90 ? -11.609 -3.755 6.122 1.00 93.19 90 LEU A CA 1
ATOM 712 C C . LEU A 1 90 ? -12.913 -3.059 6.578 1.00 93.19 90 LEU A C 1
ATOM 714 O O . LEU A 1 90 ? -13.531 -2.349 5.786 1.00 93.19 90 LEU A O 1
ATOM 718 N N . PRO A 1 91 ? -13.358 -3.241 7.836 1.00 91.56 91 PRO A N 1
ATOM 719 C CA . PRO A 1 91 ? -14.683 -2.800 8.289 1.00 91.56 91 PRO A CA 1
ATOM 720 C C . PRO A 1 91 ? -14.817 -1.287 8.519 1.00 91.56 91 PRO A C 1
ATOM 722 O O . PRO A 1 91 ? -15.928 -0.759 8.478 1.00 91.56 91 PRO A O 1
ATOM 725 N N . ASP A 1 92 ? -13.719 -0.591 8.811 1.00 92.06 92 ASP A N 1
ATOM 726 C CA . ASP A 1 92 ? -13.723 0.821 9.211 1.00 92.06 92 ASP A CA 1
ATOM 727 C C . ASP A 1 92 ? -12.548 1.628 8.641 1.00 92.06 92 ASP A C 1
ATOM 729 O O . ASP A 1 92 ? -12.248 2.725 9.120 1.00 92.06 92 ASP A O 1
ATOM 733 N N . LEU A 1 93 ? -11.899 1.094 7.607 1.00 93.12 93 LEU A N 1
ATOM 734 C CA . LEU A 1 93 ? -10.714 1.666 6.989 1.00 93.12 93 LEU A CA 1
ATOM 735 C C . LEU A 1 93 ? -10.692 1.324 5.498 1.00 93.12 93 LEU A C 1
ATOM 737 O O . LEU A 1 93 ? -10.740 0.158 5.142 1.00 93.12 93 LEU A O 1
ATOM 741 N N . GLU A 1 94 ? -10.538 2.307 4.620 1.00 93.12 94 GLU A N 1
ATOM 742 C CA . GLU A 1 94 ? -10.209 2.054 3.211 1.00 93.12 94 GLU A CA 1
ATOM 743 C C . GLU A 1 94 ? -8.910 2.770 2.865 1.00 93.12 94 GLU A C 1
ATOM 745 O O . GLU A 1 94 ? -8.730 3.933 3.228 1.00 93.12 94 GLU A O 1
ATOM 750 N N . MET A 1 95 ? -8.001 2.094 2.161 1.00 94.88 95 MET A N 1
ATOM 751 C CA . MET A 1 95 ? -6.720 2.657 1.752 1.00 94.88 95 MET A CA 1
ATOM 752 C C . MET A 1 95 ? -6.463 2.465 0.262 1.00 94.88 95 MET A C 1
ATOM 754 O O . MET A 1 95 ? -6.572 1.360 -0.273 1.00 94.88 95 MET A O 1
ATOM 758 N N . GLN A 1 96 ? -6.018 3.546 -0.372 1.00 95.38 96 GLN A N 1
ATOM 759 C CA . GLN A 1 96 ? -5.439 3.535 -1.707 1.00 95.38 96 GLN A CA 1
ATOM 760 C C . GLN A 1 96 ? -4.042 4.151 -1.640 1.00 95.38 96 GLN A C 1
ATOM 762 O O . GLN A 1 96 ? -3.886 5.337 -1.337 1.00 95.38 96 GLN A O 1
ATOM 767 N N . TRP A 1 97 ? -3.021 3.362 -1.950 1.00 93.62 97 TRP A N 1
ATOM 768 C CA . TRP A 1 97 ? -1.636 3.814 -1.972 1.00 93.62 97 TRP A CA 1
ATOM 769 C C . TRP A 1 97 ? -1.107 3.781 -3.398 1.00 93.62 97 TRP A C 1
ATOM 771 O O . TRP A 1 97 ? -1.018 2.713 -3.989 1.00 93.62 97 TRP A O 1
ATOM 781 N N . SER A 1 98 ? -0.711 4.931 -3.940 1.00 92.75 98 SER A N 1
ATOM 782 C CA . SER A 1 98 ? -0.010 4.982 -5.225 1.00 92.75 98 SER A CA 1
ATOM 783 C C . SER A 1 98 ? 1.364 5.606 -5.050 1.00 92.75 98 SER A C 1
ATOM 785 O O . SER A 1 98 ? 1.501 6.644 -4.397 1.00 92.75 98 SER A O 1
ATOM 787 N N . TYR A 1 99 ? 2.391 5.001 -5.633 1.00 89.69 99 TYR A N 1
ATOM 788 C CA . TYR A 1 99 ? 3.745 5.530 -5.558 1.00 89.69 99 TYR A CA 1
ATOM 789 C C . TYR A 1 99 ? 4.586 5.189 -6.783 1.00 89.69 99 TYR A C 1
ATOM 791 O O . TYR A 1 99 ? 4.270 4.295 -7.567 1.00 89.69 99 TYR A O 1
ATOM 799 N N . TYR A 1 100 ? 5.663 5.948 -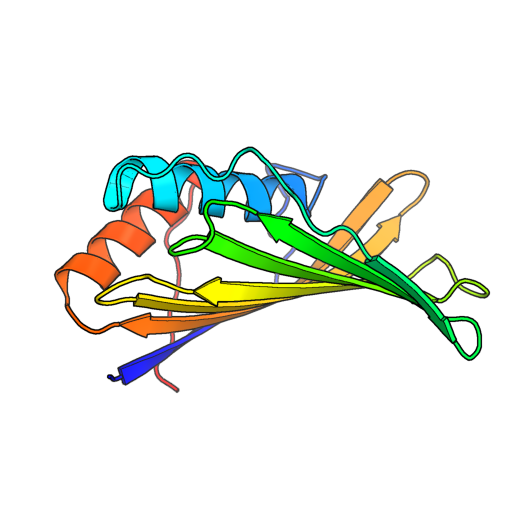6.943 1.00 87.75 100 TYR A N 1
ATOM 800 C CA . TYR A 1 100 ? 6.545 5.899 -8.094 1.00 87.75 100 TYR A CA 1
ATOM 801 C C . TYR A 1 100 ? 8.002 5.748 -7.658 1.00 87.75 100 TYR A C 1
ATOM 803 O O . TYR A 1 100 ? 8.485 6.438 -6.749 1.00 87.75 100 TYR A O 1
ATOM 811 N N . LEU A 1 101 ? 8.691 4.820 -8.316 1.00 85.62 101 LEU A N 1
ATOM 812 C CA . LEU A 1 101 ? 10.081 4.472 -8.092 1.00 85.62 101 LEU A CA 1
ATOM 813 C C . LEU A 1 101 ? 10.893 4.734 -9.360 1.00 85.62 101 LEU A C 1
ATOM 815 O O . LEU A 1 101 ? 10.437 4.468 -10.469 1.00 85.62 101 LEU A O 1
ATOM 819 N N . ILE A 1 102 ? 12.126 5.197 -9.171 1.00 85.56 102 ILE A N 1
ATOM 820 C CA . ILE A 1 102 ? 13.099 5.412 -10.241 1.00 85.56 102 ILE A CA 1
ATOM 821 C C . ILE A 1 102 ? 14.292 4.495 -10.017 1.00 85.56 102 ILE A C 1
ATOM 823 O O . ILE A 1 102 ? 14.805 4.381 -8.900 1.00 85.56 102 ILE A O 1
ATOM 827 N N . LYS A 1 103 ? 14.780 3.872 -11.082 1.00 82.62 103 LYS A N 1
ATOM 828 C CA . LYS A 1 103 ? 16.005 3.086 -11.075 1.00 82.62 103 LYS A CA 1
ATOM 829 C C . LYS A 1 103 ? 17.221 3.979 -10.820 1.00 82.62 103 LYS A C 1
ATOM 831 O O . LYS A 1 103 ? 17.479 4.946 -11.529 1.00 82.62 103 LYS A O 1
ATOM 836 N N . SER A 1 104 ? 18.013 3.614 -9.822 1.00 79.69 104 SER A N 1
ATOM 837 C CA . SER A 1 104 ? 19.264 4.262 -9.440 1.00 79.69 104 SER A CA 1
ATOM 838 C C . SER A 1 104 ? 20.359 3.199 -9.345 1.00 79.69 104 SER A C 1
ATOM 840 O O . SER A 1 104 ? 20.554 2.570 -8.304 1.00 79.69 104 SER A O 1
ATOM 842 N N . GLY A 1 105 ? 21.075 2.973 -10.450 1.00 81.81 105 GLY A N 1
ATOM 843 C CA . GLY A 1 105 ? 22.027 1.865 -10.569 1.00 81.81 105 GLY A CA 1
ATOM 844 C C . GLY A 1 105 ? 21.303 0.518 -10.674 1.00 81.81 105 GLY A C 1
ATOM 845 O O . GLY A 1 105 ? 20.529 0.306 -11.607 1.00 81.81 105 GLY A O 1
ATOM 846 N N . TYR A 1 106 ? 21.556 -0.386 -9.723 1.00 76.25 106 TYR A N 1
ATOM 847 C CA . TYR A 1 106 ? 20.918 -1.711 -9.654 1.00 76.25 106 TYR A CA 1
ATOM 848 C C . TYR A 1 106 ? 19.675 -1.760 -8.751 1.00 76.25 106 TYR A C 1
ATOM 850 O O . TYR A 1 106 ? 19.031 -2.800 -8.679 1.00 76.25 106 TYR A O 1
ATOM 858 N N . ALA A 1 107 ? 19.338 -0.663 -8.072 1.00 73.81 107 ALA A N 1
ATOM 859 C CA . ALA A 1 107 ? 18.213 -0.589 -7.143 1.00 73.81 107 ALA A CA 1
ATOM 860 C C . ALA A 1 107 ? 17.137 0.382 -7.644 1.00 73.81 107 ALA A C 1
ATOM 862 O O . ALA A 1 107 ? 17.427 1.284 -8.431 1.00 73.81 107 ALA A O 1
ATOM 863 N N . TYR A 1 108 ? 15.910 0.231 -7.148 1.00 77.31 108 TYR A N 1
ATOM 864 C CA . TYR A 1 108 ? 14.852 1.229 -7.304 1.00 77.31 108 TYR A CA 1
ATOM 865 C C . TYR A 1 108 ? 14.794 2.124 -6.073 1.00 77.31 108 TYR A C 1
ATOM 867 O O . TYR A 1 108 ? 14.934 1.656 -4.948 1.00 77.31 108 TYR A O 1
ATOM 875 N N . ARG A 1 109 ? 14.566 3.417 -6.289 1.00 77.56 109 ARG A N 1
ATOM 876 C CA . ARG A 1 109 ? 14.421 4.416 -5.237 1.00 77.56 109 ARG A CA 1
ATOM 877 C C . ARG A 1 109 ? 13.058 5.081 -5.344 1.00 77.56 109 ARG A C 1
ATOM 879 O O . ARG A 1 109 ? 12.680 5.560 -6.407 1.00 77.56 109 ARG A O 1
ATOM 886 N N . PHE A 1 110 ? 12.368 5.190 -4.216 1.00 79.94 110 PHE A N 1
ATOM 887 C CA . PHE A 1 110 ? 11.158 5.995 -4.072 1.00 79.94 110 PHE A CA 1
ATOM 888 C C . PHE A 1 110 ? 11.405 7.444 -4.482 1.00 79.94 110 PHE A C 1
ATOM 890 O O . PHE A 1 110 ? 12.337 8.090 -3.989 1.00 79.94 110 PHE A O 1
ATOM 897 N N . CYS A 1 111 ? 10.535 7.954 -5.343 1.00 80.56 111 CYS A N 1
ATOM 898 C CA . CYS A 1 111 ? 10.553 9.338 -5.779 1.00 80.56 111 CYS A CA 1
ATOM 899 C C . CYS A 1 111 ? 9.422 10.126 -5.112 1.00 80.56 111 CYS A C 1
ATOM 901 O O . CYS A 1 111 ? 9.702 11.074 -4.381 1.00 80.56 111 CYS A O 1
ATOM 903 N N . HIS A 1 112 ? 8.171 9.711 -5.319 1.00 85.62 112 HIS A N 1
ATOM 904 C CA . HIS A 1 112 ? 7.003 10.328 -4.696 1.00 85.62 112 HIS A CA 1
ATOM 905 C C . HIS A 1 112 ? 5.824 9.352 -4.629 1.00 85.62 112 HIS A C 1
ATOM 907 O O . HIS A 1 112 ? 5.800 8.323 -5.308 1.00 85.62 112 HIS A O 1
ATOM 913 N N . GLY A 1 113 ? 4.821 9.688 -3.824 1.00 88.75 113 GLY A N 1
ATOM 914 C CA . GLY A 1 113 ? 3.590 8.915 -3.732 1.00 88.75 113 GLY A CA 1
ATOM 915 C C . GLY A 1 113 ? 2.529 9.596 -2.883 1.00 88.75 113 GLY A C 1
ATOM 916 O O . GLY A 1 113 ? 2.730 10.678 -2.333 1.00 88.75 113 GLY A O 1
ATOM 917 N N . HIS A 1 114 ? 1.384 8.947 -2.768 1.00 91.75 114 HIS A N 1
ATOM 918 C CA . HIS A 1 114 ? 0.316 9.356 -1.876 1.00 91.75 114 HIS A CA 1
ATOM 919 C C . HIS A 1 114 ? -0.363 8.128 -1.286 1.00 91.75 114 HIS A C 1
ATOM 921 O O . HIS A 1 114 ? -0.592 7.136 -1.979 1.00 91.75 114 HIS A O 1
ATOM 927 N N . LEU A 1 115 ? -0.717 8.230 -0.012 1.00 93.06 115 LEU A N 1
ATOM 928 C CA . LEU A 1 115 ? -1.612 7.300 0.654 1.00 93.06 115 LEU A CA 1
ATOM 929 C C . LEU A 1 115 ? -2.916 8.041 0.948 1.00 93.06 115 LEU A C 1
ATOM 931 O O . LEU A 1 115 ? -2.933 8.985 1.739 1.00 93.06 115 LEU A O 1
ATOM 935 N N . ARG A 1 116 ? -3.996 7.629 0.289 1.00 95.38 116 ARG A N 1
ATOM 936 C CA . ARG A 1 116 ? -5.357 8.061 0.605 1.00 95.38 116 ARG A CA 1
ATOM 937 C C . ARG A 1 116 ? -5.967 7.076 1.579 1.00 95.38 116 ARG A C 1
ATOM 939 O O . ARG A 1 116 ? -5.851 5.869 1.375 1.00 95.38 116 ARG A O 1
ATOM 946 N N . VAL A 1 117 ? -6.606 7.598 2.613 1.00 94.31 117 VAL A N 1
ATOM 947 C CA . VAL A 1 117 ? -7.227 6.810 3.666 1.00 94.31 117 VAL A CA 1
ATOM 948 C C . VAL A 1 117 ? -8.595 7.374 4.004 1.00 94.31 117 VAL A C 1
ATOM 950 O O . VAL A 1 117 ? -8.743 8.575 4.226 1.00 94.31 117 VAL A O 1
ATOM 953 N N . PHE A 1 118 ? -9.587 6.501 4.101 1.00 94.06 118 PHE A N 1
ATOM 954 C CA . PHE A 1 118 ? -10.910 6.828 4.609 1.00 94.06 118 PHE A CA 1
ATOM 955 C C . PHE A 1 118 ? -11.100 6.123 5.942 1.00 94.06 118 PHE A C 1
ATOM 957 O O . PHE A 1 118 ? -11.085 4.898 6.009 1.00 94.06 118 PHE A O 1
ATOM 964 N N . PHE A 1 119 ? -11.270 6.909 7.002 1.00 92.19 119 PHE A N 1
ATOM 965 C CA . PHE A 1 119 ? -11.503 6.379 8.342 1.00 92.19 119 PHE A CA 1
ATOM 966 C C . PHE A 1 119 ? -13.001 6.364 8.655 1.00 92.19 119 PHE A C 1
ATOM 968 O O . PHE A 1 119 ? -13.711 7.363 8.462 1.00 92.19 119 PHE A O 1
ATOM 975 N N . GLY A 1 120 ? -13.473 5.230 9.164 1.00 90.19 120 GLY A N 1
ATOM 976 C CA . GLY A 1 120 ? -14.798 5.067 9.753 1.00 90.19 120 GLY A CA 1
ATOM 977 C C . GLY A 1 120 ? -14.846 5.497 11.219 1.00 90.19 120 GLY A C 1
ATOM 978 O O . GLY A 1 120 ? -15.886 5.965 11.680 1.00 90.19 120 GLY A O 1
ATOM 979 N N . THR A 1 121 ? -13.724 5.385 11.942 1.00 89.12 121 THR A N 1
ATOM 980 C CA . THR A 1 121 ? -13.636 5.653 13.388 1.00 89.12 121 THR A CA 1
ATOM 981 C C . THR A 1 121 ? -12.348 6.392 13.770 1.00 89.12 121 THR A C 1
ATOM 983 O O . THR A 1 121 ? -11.327 6.269 13.097 1.00 89.12 121 THR A O 1
ATOM 986 N N . GLU A 1 122 ? -12.344 7.116 14.895 1.00 88.44 122 GLU A N 1
ATOM 987 C CA . GLU A 1 122 ? -11.104 7.698 15.449 1.00 88.44 122 GLU A CA 1
ATOM 988 C C . GLU A 1 122 ? -10.102 6.617 15.898 1.00 88.44 122 GLU A C 1
ATOM 990 O O . GLU A 1 122 ? -8.890 6.829 15.853 1.00 88.44 122 GLU A O 1
ATOM 995 N N . ILE A 1 123 ? -10.603 5.436 16.282 1.00 90.94 123 ILE A N 1
ATOM 996 C CA . ILE A 1 123 ? -9.786 4.282 16.677 1.00 90.94 123 ILE A CA 1
ATOM 997 C C . ILE A 1 123 ? -8.953 3.791 15.487 1.00 90.94 123 ILE A C 1
ATOM 999 O O . ILE A 1 123 ? -7.737 3.669 15.621 1.00 90.94 123 ILE A O 1
ATOM 1003 N N . SER A 1 124 ? -9.573 3.604 14.315 1.00 91.12 124 SER A N 1
ATOM 1004 C CA . SER A 1 124 ? -8.868 3.198 13.087 1.00 91.12 124 SER A CA 1
ATOM 1005 C C . SER A 1 124 ? -7.785 4.202 12.676 1.00 91.12 124 SER A C 1
ATOM 1007 O O . SER A 1 124 ? -6.685 3.811 12.283 1.00 91.12 124 SER A O 1
ATOM 1009 N N . GLN A 1 125 ? -8.046 5.503 12.853 1.00 91.38 125 GLN A N 1
ATOM 1010 C CA . GLN A 1 125 ? -7.064 6.555 12.595 1.00 91.38 125 GLN A CA 1
ATOM 1011 C C . GLN A 1 125 ? -5.854 6.455 13.531 1.00 91.38 125 GLN A C 1
ATOM 1013 O O . GLN A 1 125 ? -4.709 6.531 13.078 1.00 91.38 125 GLN A O 1
ATOM 1018 N N . TYR A 1 126 ? -6.090 6.256 14.829 1.00 92.38 126 TYR A N 1
ATOM 1019 C CA . TYR A 1 126 ? -5.026 6.094 15.820 1.00 92.38 126 TYR A CA 1
ATOM 1020 C C . TYR A 1 126 ? -4.199 4.818 15.597 1.00 92.38 126 TYR A C 1
ATOM 1022 O O . TYR A 1 126 ? -2.966 4.856 15.659 1.00 92.38 126 TYR A O 1
ATOM 1030 N N . GLN A 1 127 ? -4.864 3.694 15.316 1.00 94.31 127 GLN A N 1
ATOM 1031 C CA . GLN A 1 127 ? -4.212 2.414 15.037 1.00 94.31 127 GLN A CA 1
ATOM 1032 C C . GLN A 1 127 ? -3.314 2.519 13.806 1.00 94.31 127 GLN A C 1
ATOM 1034 O O . GLN A 1 127 ? -2.133 2.181 13.882 1.00 94.31 127 GLN A O 1
ATOM 1039 N N . LEU A 1 128 ? -3.828 3.078 12.706 1.00 94.19 128 LEU A N 1
ATOM 1040 C CA . LEU A 1 128 ? -3.038 3.266 11.496 1.00 94.19 128 LEU A CA 1
ATOM 1041 C C . LEU A 1 128 ? -1.814 4.149 11.748 1.00 94.19 128 LEU A C 1
ATOM 1043 O O . LEU A 1 128 ? -0.717 3.799 11.317 1.00 94.19 128 LEU A O 1
ATOM 1047 N N . ALA A 1 129 ? -1.971 5.268 12.464 1.00 92.88 129 ALA A N 1
ATOM 1048 C CA . ALA A 1 129 ? -0.852 6.154 12.781 1.00 92.88 129 ALA A CA 1
ATOM 1049 C C . ALA A 1 129 ? 0.220 5.465 13.644 1.00 92.88 129 ALA A C 1
ATOM 1051 O O . ALA A 1 129 ? 1.416 5.680 13.442 1.00 92.88 129 ALA A O 1
ATOM 1052 N N . THR A 1 130 ? -0.201 4.591 14.560 1.00 94.62 130 THR A N 1
ATOM 1053 C CA . THR A 1 130 ? 0.698 3.803 15.412 1.00 94.62 130 THR A CA 1
ATOM 1054 C C . THR A 1 130 ? 1.499 2.796 14.589 1.00 94.62 130 THR A C 1
ATOM 1056 O O . THR A 1 130 ? 2.729 2.797 14.667 1.00 94.62 130 THR A O 1
ATOM 1059 N N . ILE A 1 131 ? 0.832 2.001 13.741 1.00 94.19 131 ILE A N 1
ATOM 1060 C CA . ILE A 1 131 ? 1.505 1.040 12.851 1.00 94.19 131 ILE A CA 1
ATOM 1061 C C . ILE A 1 131 ? 2.434 1.763 11.873 1.00 94.19 131 ILE A C 1
ATOM 1063 O O . ILE A 1 131 ? 3.569 1.343 11.649 1.00 94.19 131 ILE A O 1
ATOM 1067 N N . TRP A 1 132 ? 1.993 2.899 11.334 1.00 91.94 132 TRP A N 1
ATOM 1068 C CA . TRP A 1 132 ? 2.813 3.734 10.465 1.00 91.94 132 TRP A CA 1
ATOM 1069 C C . TRP A 1 132 ? 4.116 4.151 11.147 1.00 91.94 132 TRP A C 1
ATOM 1071 O O . TRP A 1 132 ? 5.200 3.961 10.598 1.00 91.94 132 TRP A O 1
ATOM 1081 N N . LYS A 1 133 ? 4.027 4.678 12.371 1.00 90.19 133 LYS A N 1
ATOM 1082 C CA . LYS A 1 133 ? 5.197 5.083 13.152 1.00 90.19 133 LYS A CA 1
ATOM 1083 C C . LYS A 1 133 ? 6.088 3.900 13.520 1.00 90.19 133 LYS A C 1
ATOM 1085 O O . LYS A 1 133 ? 7.305 4.052 13.533 1.00 90.19 133 LYS A O 1
ATOM 1090 N N . GLN A 1 134 ? 5.517 2.736 13.810 1.00 90.12 134 GLN A N 1
ATOM 1091 C CA . GLN A 1 134 ? 6.281 1.519 14.085 1.00 90.12 134 GLN A CA 1
ATOM 1092 C C . GLN A 1 134 ? 7.128 1.100 12.881 1.00 90.12 134 GLN A C 1
ATOM 1094 O O . GLN A 1 134 ? 8.303 0.787 13.051 1.00 90.12 134 GLN A O 1
ATOM 1099 N N . VAL A 1 135 ? 6.547 1.122 11.680 1.00 87.81 135 VAL A N 1
ATOM 1100 C CA . VAL A 1 135 ? 7.198 0.624 10.459 1.00 87.81 135 VAL A CA 1
ATOM 1101 C C . VAL A 1 135 ? 8.132 1.660 9.839 1.00 87.81 135 VAL A C 1
ATOM 1103 O O . VAL A 1 135 ? 9.201 1.310 9.346 1.00 87.81 135 VAL A O 1
ATOM 1106 N N . PHE A 1 136 ? 7.753 2.937 9.872 1.00 84.94 136 PHE A N 1
ATOM 1107 C CA . PHE A 1 136 ? 8.494 4.005 9.200 1.00 84.94 136 PHE A CA 1
ATOM 1108 C C . PHE A 1 136 ? 9.262 4.928 10.148 1.00 84.94 136 PHE A C 1
ATOM 1110 O O . PHE A 1 136 ? 10.043 5.756 9.689 1.00 84.94 136 PHE A O 1
ATOM 1117 N N . HIS A 1 137 ? 9.097 4.768 11.462 1.00 86.25 137 HIS A N 1
ATOM 1118 C CA . HIS A 1 137 ? 9.813 5.505 12.510 1.00 86.25 137 HIS A CA 1
ATOM 1119 C C . HIS A 1 137 ? 9.567 7.025 12.539 1.00 86.25 137 HIS A C 1
ATOM 1121 O O . HIS A 1 137 ? 10.377 7.777 13.084 1.00 86.25 137 HIS A O 1
ATOM 1127 N N . PHE A 1 138 ? 8.434 7.498 12.013 1.00 86.06 138 PHE A N 1
ATOM 1128 C CA . PHE A 1 138 ? 7.989 8.891 12.141 1.00 86.06 138 PHE A CA 1
ATOM 1129 C C . PHE A 1 138 ? 6.458 9.009 12.123 1.00 86.06 138 PHE A C 1
ATOM 1131 O O . PHE A 1 138 ? 5.757 8.0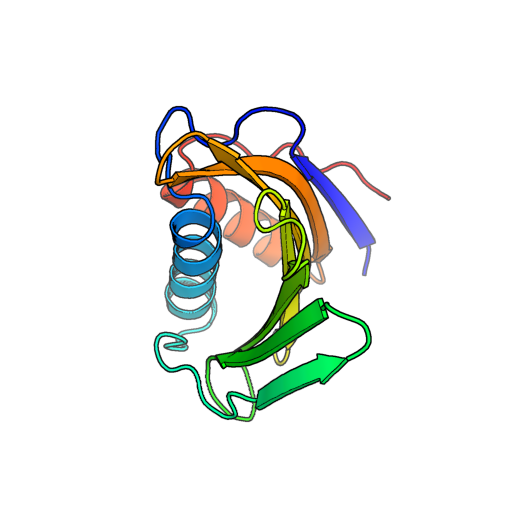85 11.722 1.00 86.06 138 PHE A O 1
ATOM 1138 N N . GLU A 1 139 ? 5.941 10.161 12.552 1.00 86.75 139 GLU A N 1
ATOM 1139 C CA . GLU A 1 139 ? 4.498 10.440 12.597 1.00 86.75 139 GLU A CA 1
ATOM 1140 C C . GLU A 1 139 ? 3.931 10.755 11.200 1.00 86.75 139 GLU A C 1
ATOM 1142 O O . GLU A 1 139 ? 4.471 11.633 10.513 1.00 86.75 139 GLU A O 1
ATOM 1147 N N . PRO A 1 140 ? 2.832 10.114 10.761 1.00 88.69 140 PRO A N 1
ATOM 1148 C CA . PRO A 1 140 ? 2.198 10.470 9.499 1.00 88.69 140 PRO A CA 1
ATOM 1149 C C . PRO A 1 140 ? 1.507 11.837 9.597 1.00 88.69 140 PRO A C 1
ATOM 1151 O O . PRO A 1 140 ? 0.750 12.107 10.527 1.00 88.69 140 PRO A O 1
ATOM 1154 N N . ASN A 1 141 ? 1.716 12.696 8.598 1.00 87.94 141 ASN A N 1
ATOM 1155 C CA . ASN A 1 141 ? 1.062 14.003 8.504 1.00 87.94 141 ASN A CA 1
ATOM 1156 C C . ASN A 1 141 ? -0.137 13.960 7.542 1.00 87.94 141 ASN A C 1
ATOM 1158 O O . ASN A 1 141 ? -0.043 14.414 6.399 1.00 87.94 141 ASN A O 1
ATOM 1162 N N . PHE A 1 142 ? -1.245 13.364 7.984 1.00 86.75 142 PHE A N 1
ATOM 1163 C CA . PHE A 1 142 ? -2.476 13.290 7.195 1.00 86.75 142 PHE A CA 1
ATOM 1164 C C . PHE A 1 142 ? -3.135 14.666 7.043 1.00 86.75 142 PHE A C 1
ATOM 1166 O O . PHE A 1 142 ? -3.390 15.366 8.022 1.00 86.75 142 PHE A O 1
ATOM 1173 N N . GLN A 1 143 ? -3.470 15.026 5.808 1.00 87.56 143 GLN A N 1
ATOM 1174 C CA . GLN A 1 143 ? -4.245 16.216 5.464 1.00 87.56 143 GLN A CA 1
ATOM 1175 C C . GLN A 1 143 ? -5.663 15.787 5.093 1.00 87.56 143 GLN A C 1
ATOM 1177 O O . GLN A 1 143 ? -5.830 14.774 4.422 1.00 87.56 143 GLN A O 1
ATOM 1182 N N . ARG A 1 144 ? -6.690 16.526 5.524 1.00 87.06 144 ARG A N 1
ATOM 1183 C CA . ARG A 1 144 ? -8.054 16.278 5.030 1.00 87.06 144 ARG A CA 1
ATOM 1184 C C . ARG A 1 144 ? -8.120 16.595 3.538 1.00 87.06 144 ARG A C 1
ATOM 1186 O O . ARG A 1 144 ? -7.525 17.589 3.117 1.00 87.06 144 ARG A O 1
ATOM 1193 N N . GLU A 1 145 ? -8.811 15.743 2.787 1.00 79.94 145 GLU A N 1
ATOM 1194 C CA . GLU A 1 145 ? -9.138 15.986 1.373 1.00 79.94 145 GLU A CA 1
ATOM 1195 C C . GLU A 1 145 ? -10.297 16.980 1.222 1.00 79.94 145 GLU A C 1
ATOM 1197 O O . GLU A 1 145 ? -11.208 16.967 2.087 1.00 79.94 145 GLU A O 1
#

Sequence (145 aa):
MTGWVLKLDRPFLAANPESDAGATTFLRVLFQEVYGVDVSVCTDRVETYHEGIEEVSERCGTDEMGYLRTSFQDMDDRSEYRVAILTYGLPDLEMQWSYYLIKSGYAYRFCHGHLRVFFGTEISQYQLATIWKQVFHFEPNFQRE

Secondary structure (DSSP, 8-state):
-EEEEEEE-S-TTSS-S-HHHHHHHHHHHHHHHHH------EEEEEEEEETTEEEEEEEEE-SSSEEEEEEEEESS-TTEEEEEEEEES-SSEEEEEEEEEEEETTEEEEEEEEEEEEESSHHHHHHHHHHHHHHHSS----EE-

pLDDT: mean 86.09, std 11.79, range [41.41, 96.19]

Radius of gyration: 15.33 Å; chains: 1; bounding box: 38×32×43 Å